Protein AF-A0A2G6MRI2-F1 (afdb_monomer)

Sequence (97 aa):
MSIQLLALIAFIPIALALVLMAGLRWPSTRAMPLAWLVCALAAVTAWKLPVTYVLALSLQGIIVAIGVLIIVFGAILILYTLQQSGGMETIQYGMQN

Solvent-accessible surface area (backbone atoms only — not comparable to full-atom values): 5369 Å² total; per-residue (Å²): 133,58,72,68,58,55,51,53,60,68,41,46,32,56,53,49,34,46,45,36,40,73,68,67,61,43,57,63,88,58,33,51,59,51,23,48,51,51,41,55,51,44,40,41,69,77,67,60,48,57,67,69,54,57,52,50,52,51,54,50,49,51,56,51,48,50,54,52,48,52,52,51,52,52,52,50,53,52,50,53,51,29,60,75,68,47,49,51,58,54,54,53,56,67,71,75,113

Organism: NCBI:txid2293

Foldseek 3Di:
DDPVVVVVLVCVLVVQLCCVCVVVVHDCVPSVVVSLVSVLVSCCPVVVDDNVVSVVVVVVVVVVVVVVVVVVVVVVVVVVVCVVVVVVVVVVVVVVD

Secondary structure (DSSP, 8-state):
--HHHHHHHHHHHHHHHHIIIIIS---HHHHHHHHHHHHHHHHHHTS---HHHHHHHHHHHHHHHHHHHHHHHHHHHHHHHHHHTTHHHHHHHHT--

Structure (mmCIF, N/CA/C/O backbone):
data_AF-A0A2G6MRI2-F1
#
_entry.id   AF-A0A2G6MRI2-F1
#
loop_
_atom_site.group_PDB
_atom_site.id
_atom_site.type_symbol
_atom_site.label_atom_id
_atom_site.label_alt_id
_atom_site.label_comp_id
_atom_site.label_asym_id
_atom_site.label_entity_id
_atom_site.label_seq_id
_atom_site.pdbx_PDB_ins_code
_atom_site.Cartn_x
_atom_site.Cartn_y
_atom_site.Cartn_z
_atom_site.occupancy
_atom_site.B_iso_or_equiv
_atom_site.auth_seq_id
_atom_site.auth_comp_id
_atom_site.auth_asym_id
_atom_site.auth_atom_id
_atom_site.pdbx_PDB_model_num
ATOM 1 N N . MET A 1 1 ? 9.934 6.557 -27.200 1.00 62.06 1 MET A N 1
ATOM 2 C CA . MET A 1 1 ? 8.537 6.110 -27.007 1.00 62.06 1 MET A CA 1
ATOM 3 C C . MET A 1 1 ? 7.652 7.345 -27.006 1.00 62.06 1 MET A C 1
ATOM 5 O O . MET A 1 1 ? 8.065 8.336 -26.413 1.00 62.06 1 MET A O 1
ATOM 9 N N . SER A 1 2 ? 6.501 7.331 -27.683 1.00 85.31 2 SER A N 1
ATOM 10 C CA . SER A 1 2 ? 5.565 8.462 -27.613 1.00 85.31 2 SER A CA 1
ATOM 11 C C . SER A 1 2 ? 4.953 8.558 -26.211 1.00 85.31 2 SER A C 1
ATOM 13 O O . SER A 1 2 ? 4.777 7.544 -25.533 1.00 85.31 2 SER A O 1
ATOM 15 N N . ILE A 1 3 ? 4.621 9.776 -25.770 1.00 85.69 3 ILE A N 1
ATOM 16 C CA . ILE A 1 3 ? 4.039 10.025 -24.438 1.00 85.69 3 ILE A CA 1
ATOM 17 C C . ILE A 1 3 ? 2.746 9.212 -24.229 1.00 85.69 3 ILE A C 1
ATOM 19 O O . ILE A 1 3 ? 2.487 8.702 -23.144 1.00 85.69 3 ILE A O 1
ATOM 23 N N . GLN A 1 4 ? 1.978 9.031 -25.309 1.00 89.25 4 GLN A N 1
ATOM 24 C CA . GLN A 1 4 ? 0.722 8.281 -25.340 1.00 89.25 4 GLN A CA 1
ATOM 25 C C . GLN A 1 4 ? 0.947 6.802 -25.012 1.00 89.25 4 GLN A C 1
ATOM 27 O O . GLN A 1 4 ? 0.185 6.206 -24.256 1.00 89.25 4 GLN A O 1
ATOM 32 N N . LEU A 1 5 ? 2.022 6.214 -25.545 1.00 85.75 5 LEU A N 1
ATOM 33 C CA . LEU A 1 5 ? 2.353 4.817 -25.300 1.00 85.75 5 LEU A CA 1
ATOM 34 C C . LEU A 1 5 ? 2.823 4.599 -23.855 1.00 85.75 5 LEU A C 1
ATOM 36 O O . LEU A 1 5 ? 2.424 3.621 -23.231 1.00 85.75 5 LEU A O 1
ATOM 40 N N . LEU A 1 6 ? 3.600 5.530 -23.288 1.00 86.19 6 LEU A N 1
ATOM 41 C CA . LEU A 1 6 ? 3.975 5.483 -21.866 1.00 86.19 6 LEU A CA 1
ATOM 42 C C . LEU A 1 6 ? 2.754 5.582 -20.949 1.00 86.19 6 LEU A C 1
ATOM 44 O O . LEU A 1 6 ? 2.676 4.854 -19.961 1.00 86.19 6 LEU A O 1
ATOM 48 N N . ALA A 1 7 ? 1.801 6.455 -21.284 1.00 87.19 7 ALA A N 1
ATOM 49 C CA . ALA A 1 7 ? 0.569 6.613 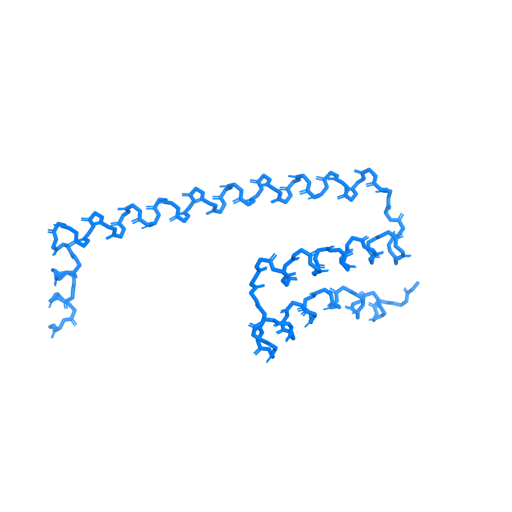-20.519 1.00 87.19 7 ALA A CA 1
ATOM 50 C C . ALA A 1 7 ? -0.265 5.323 -20.516 1.00 87.19 7 ALA A C 1
ATOM 52 O O . ALA A 1 7 ? -0.738 4.900 -19.462 1.00 87.19 7 ALA A O 1
ATOM 53 N N . LEU A 1 8 ? -0.384 4.654 -21.669 1.00 88.81 8 LEU A N 1
ATOM 54 C CA . LEU A 1 8 ? -1.067 3.362 -21.759 1.00 88.81 8 LEU A CA 1
ATOM 55 C C . LEU A 1 8 ? -0.376 2.295 -20.908 1.00 88.81 8 LEU A C 1
ATOM 57 O O . LEU A 1 8 ? -1.052 1.583 -20.173 1.00 88.81 8 LEU A O 1
ATOM 61 N N . ILE A 1 9 ? 0.955 2.211 -20.952 1.00 89.19 9 ILE A N 1
ATOM 62 C CA . ILE A 1 9 ? 1.705 1.230 -20.154 1.00 89.19 9 ILE A CA 1
ATOM 63 C C . ILE A 1 9 ? 1.534 1.500 -18.650 1.00 89.19 9 ILE A C 1
ATOM 65 O O . ILE A 1 9 ? 1.319 0.561 -17.885 1.00 89.19 9 ILE A O 1
ATOM 69 N N . ALA A 1 10 ? 1.570 2.765 -18.221 1.00 89.25 10 ALA A N 1
ATOM 70 C CA . ALA A 1 10 ? 1.370 3.143 -16.820 1.00 89.25 10 ALA A CA 1
ATOM 71 C C . ALA A 1 10 ? -0.051 2.829 -16.317 1.00 89.25 10 ALA A C 1
ATOM 73 O O . ALA A 1 10 ? -0.252 2.595 -15.127 1.00 89.25 10 ALA A O 1
ATOM 74 N N . PHE A 1 11 ? -1.033 2.790 -17.219 1.00 92.94 11 PHE A N 1
ATOM 75 C CA . PHE A 1 11 ? -2.415 2.457 -16.892 1.00 92.94 11 PHE A CA 1
ATOM 76 C C . PHE A 1 11 ? -2.647 0.951 -16.679 1.00 92.94 11 PHE A C 1
ATOM 78 O O . PHE A 1 11 ? -3.550 0.579 -15.929 1.00 92.94 11 PHE A O 1
ATOM 85 N N . ILE A 1 12 ? -1.830 0.072 -17.274 1.00 92.81 12 ILE A N 1
ATOM 86 C CA . ILE A 1 12 ? -2.029 -1.391 -17.231 1.00 92.81 12 ILE A CA 1
ATOM 87 C C . ILE A 1 12 ? -2.146 -1.946 -15.798 1.00 92.81 12 ILE A C 1
ATOM 89 O O . ILE A 1 12 ? -3.117 -2.660 -15.539 1.00 92.81 12 ILE A O 1
ATOM 93 N N . PRO A 1 13 ? -1.236 -1.648 -14.846 1.00 90.88 13 PRO A N 1
ATOM 94 C CA . PRO A 1 13 ? -1.322 -2.211 -13.496 1.00 90.88 13 PRO A CA 1
ATOM 95 C C . PRO A 1 13 ? -2.597 -1.779 -12.763 1.00 90.88 13 PRO A C 1
ATOM 97 O O . PRO A 1 13 ? -3.195 -2.566 -12.031 1.00 90.88 13 PRO A O 1
ATOM 100 N N . ILE A 1 14 ? -3.037 -0.539 -12.999 1.00 92.44 14 ILE A N 1
ATOM 101 C CA . ILE A 1 14 ? -4.245 0.038 -12.398 1.00 92.44 14 ILE A CA 1
ATOM 102 C C . ILE A 1 14 ? -5.487 -0.640 -12.979 1.00 92.44 14 ILE A C 1
ATOM 104 O O . ILE A 1 14 ? -6.346 -1.108 -12.232 1.00 92.44 14 ILE A O 1
ATOM 108 N N . ALA A 1 15 ? -5.561 -0.743 -14.307 1.00 93.25 15 ALA A N 1
ATOM 109 C CA . ALA A 1 15 ? -6.651 -1.421 -14.998 1.00 93.25 15 ALA A CA 1
ATOM 110 C C . ALA A 1 15 ? -6.762 -2.886 -14.563 1.00 93.25 15 ALA A C 1
ATOM 112 O O . ALA A 1 15 ? -7.857 -3.372 -14.289 1.00 93.25 15 ALA A O 1
ATOM 113 N N . LEU A 1 16 ? -5.630 -3.577 -14.431 1.00 92.38 16 LEU A N 1
ATOM 114 C CA . LEU A 1 16 ? -5.584 -4.964 -13.990 1.00 92.38 16 LEU A CA 1
ATOM 115 C C . LEU A 1 16 ? -6.086 -5.122 -12.547 1.00 92.38 16 LEU A C 1
ATOM 117 O O . LEU A 1 16 ? -6.898 -6.009 -12.284 1.00 92.38 16 LEU A O 1
ATOM 121 N N . ALA A 1 17 ? -5.680 -4.240 -11.630 1.00 90.69 17 ALA A N 1
ATOM 122 C CA . ALA A 1 17 ? -6.192 -4.240 -10.260 1.00 90.69 17 ALA A CA 1
ATOM 123 C C . ALA A 1 17 ? -7.717 -4.013 -10.221 1.00 90.69 17 ALA A C 1
ATOM 125 O O . ALA A 1 17 ? -8.432 -4.739 -9.525 1.00 90.69 17 ALA A O 1
ATOM 126 N N . LEU A 1 18 ? -8.224 -3.057 -11.009 1.00 91.12 18 LEU A N 1
ATOM 127 C CA . LEU A 1 18 ? -9.657 -2.769 -11.119 1.00 91.12 18 LEU A CA 1
ATOM 128 C C . LEU A 1 18 ? -10.440 -3.955 -11.688 1.00 91.12 18 LEU A C 1
ATOM 130 O O . LEU A 1 18 ? -11.450 -4.351 -11.113 1.00 91.12 18 LEU A O 1
ATOM 134 N N . VAL A 1 19 ? -9.975 -4.562 -12.779 1.00 92.44 19 VAL A N 1
ATOM 135 C CA . VAL A 1 19 ? -10.662 -5.700 -13.406 1.00 92.44 19 VAL A CA 1
ATOM 136 C C . VAL A 1 19 ? -10.676 -6.915 -12.476 1.00 92.44 19 VAL A C 1
ATOM 138 O O . VAL A 1 19 ? -11.717 -7.557 -12.328 1.00 92.44 19 VAL A O 1
ATOM 141 N N . LEU A 1 20 ? -9.564 -7.212 -11.799 1.00 90.12 20 LEU A N 1
ATOM 142 C CA . LEU A 1 20 ? -9.481 -8.353 -10.884 1.00 90.12 20 LEU A CA 1
ATOM 143 C C . LEU A 1 20 ? -10.363 -8.170 -9.644 1.00 90.12 20 LEU A C 1
ATOM 145 O O . LEU A 1 20 ? -11.069 -9.102 -9.259 1.00 90.12 20 LEU A O 1
ATOM 149 N N . MET A 1 21 ? -10.346 -6.987 -9.024 1.00 89.62 21 MET A N 1
ATOM 150 C CA . MET A 1 21 ? -11.092 -6.746 -7.784 1.00 89.62 21 MET A CA 1
ATOM 151 C C . MET A 1 21 ? -12.558 -6.382 -8.031 1.00 89.62 21 MET A C 1
ATOM 153 O O . MET A 1 21 ? -13.436 -6.949 -7.387 1.00 89.62 21 MET A O 1
ATOM 157 N N . ALA A 1 22 ? -12.847 -5.457 -8.948 1.00 89.00 22 ALA A N 1
ATOM 158 C CA . ALA A 1 22 ? -14.213 -4.990 -9.194 1.00 89.00 22 ALA A CA 1
ATOM 159 C C . ALA A 1 22 ? -14.978 -5.914 -10.152 1.00 89.00 22 ALA A C 1
ATOM 161 O O . ALA A 1 22 ? -16.156 -6.186 -9.929 1.00 89.00 22 ALA A O 1
ATOM 162 N N . GLY A 1 23 ? -14.312 -6.420 -11.195 1.00 89.06 23 GLY A N 1
ATOM 163 C CA . GLY A 1 23 ? -14.929 -7.314 -12.177 1.00 89.06 23 GLY A CA 1
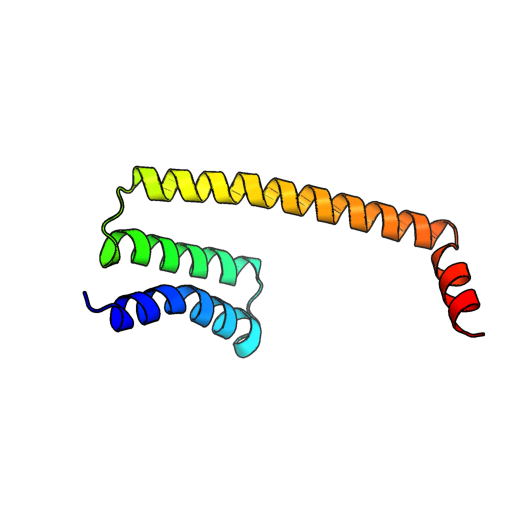ATOM 164 C C . GLY A 1 23 ? -15.011 -8.755 -11.678 1.00 89.06 23 GLY A C 1
ATOM 165 O O . GLY A 1 23 ? -16.096 -9.316 -11.542 1.00 89.06 23 GLY A O 1
ATOM 166 N N . LEU A 1 24 ? -13.857 -9.350 -11.375 1.00 86.31 24 LEU A N 1
ATOM 167 C CA . LEU A 1 24 ? -13.741 -10.774 -11.039 1.00 86.31 24 LEU A CA 1
ATOM 168 C C . LEU A 1 24 ? -13.913 -11.084 -9.540 1.00 86.31 24 LEU A C 1
ATOM 170 O O . LEU A 1 24 ? -13.904 -12.254 -9.158 1.00 86.31 24 LEU A O 1
ATOM 174 N N . ARG A 1 25 ? -14.071 -10.051 -8.696 1.00 86.56 25 ARG A N 1
ATOM 175 C CA . ARG A 1 25 ? -14.210 -10.147 -7.228 1.00 86.56 25 ARG A CA 1
ATOM 176 C C . ARG A 1 25 ? -13.107 -10.970 -6.560 1.00 86.56 25 ARG A C 1
ATOM 178 O O . ARG A 1 25 ? -13.340 -11.654 -5.563 1.00 86.56 25 ARG A O 1
ATOM 185 N N . TRP A 1 26 ? -11.893 -10.924 -7.106 1.00 89.56 26 TRP A N 1
ATOM 186 C CA . TRP A 1 26 ? -10.754 -11.597 -6.494 1.00 89.56 26 TRP A CA 1
ATOM 187 C C . TRP A 1 26 ? -10.362 -10.924 -5.179 1.00 89.56 26 TRP A C 1
ATOM 189 O O . TRP A 1 26 ? -10.432 -9.697 -5.064 1.00 89.56 26 TRP A O 1
ATOM 199 N N . PRO A 1 27 ? -9.900 -11.705 -4.187 1.00 89.00 27 PRO A N 1
ATOM 200 C CA . PRO A 1 27 ? -9.438 -11.140 -2.932 1.00 89.00 27 PRO A CA 1
ATOM 201 C C . PRO A 1 27 ? -8.246 -10.210 -3.183 1.00 89.00 27 PRO A C 1
ATOM 203 O O . PRO A 1 27 ? -7.322 -10.553 -3.930 1.00 89.00 27 PRO A O 1
ATOM 206 N N . SER A 1 28 ? -8.241 -9.059 -2.503 1.00 86.81 28 SER A N 1
ATOM 207 C CA . SER A 1 28 ? -7.157 -8.062 -2.564 1.00 86.81 28 SER A CA 1
ATOM 208 C C . SER A 1 28 ? -5.777 -8.690 -2.318 1.00 86.81 28 SER A C 1
ATOM 210 O O . SER A 1 28 ? -4.808 -8.361 -3.000 1.00 86.81 28 SER A O 1
ATOM 212 N N . THR A 1 29 ? -5.714 -9.709 -1.452 1.00 87.94 29 THR A N 1
ATOM 213 C CA . THR A 1 29 ? -4.511 -10.500 -1.150 1.00 87.94 29 THR A CA 1
ATOM 214 C C . THR A 1 29 ? -3.860 -11.140 -2.380 1.00 87.94 29 THR A C 1
ATOM 216 O O . THR A 1 29 ? -2.659 -11.374 -2.366 1.00 87.94 29 THR A O 1
ATOM 219 N N . ARG A 1 30 ? -4.621 -11.439 -3.443 1.00 87.62 30 ARG A N 1
ATOM 220 C CA . ARG A 1 30 ? -4.091 -12.002 -4.700 1.00 87.62 30 ARG A CA 1
ATOM 221 C C . ARG A 1 30 ? -3.989 -10.962 -5.809 1.00 87.62 30 ARG A C 1
ATOM 223 O O . ARG A 1 30 ? -3.033 -10.988 -6.578 1.00 87.62 30 ARG A O 1
ATOM 230 N N . ALA A 1 31 ? -4.958 -10.052 -5.892 1.00 89.75 31 ALA A N 1
ATOM 231 C CA . ALA A 1 31 ? -5.006 -9.050 -6.953 1.00 89.75 31 ALA A CA 1
ATOM 232 C C . ALA A 1 31 ? -3.868 -8.021 -6.839 1.00 89.75 31 ALA A C 1
ATOM 234 O O . ALA A 1 31 ? -3.226 -7.705 -7.840 1.00 89.75 31 ALA A O 1
ATOM 235 N N . MET A 1 32 ? -3.574 -7.539 -5.626 1.00 90.38 32 MET A N 1
ATOM 236 C CA . MET A 1 32 ? -2.561 -6.500 -5.415 1.00 90.38 32 MET A CA 1
ATOM 237 C C . MET A 1 32 ? -1.126 -6.975 -5.702 1.00 90.38 32 MET A C 1
ATOM 239 O O . MET A 1 32 ? -0.420 -6.267 -6.423 1.00 90.38 32 MET A O 1
ATOM 243 N N . PRO A 1 33 ? -0.674 -8.165 -5.248 1.00 90.06 33 PRO A N 1
ATOM 244 C CA . PRO A 1 33 ? 0.650 -8.668 -5.622 1.00 90.06 33 PRO A CA 1
ATOM 245 C C . PRO A 1 33 ? 0.811 -8.868 -7.131 1.00 90.06 33 PRO A C 1
ATOM 247 O O . PRO A 1 33 ? 1.880 -8.609 -7.678 1.00 90.06 33 PRO A O 1
ATOM 250 N N . LEU A 1 34 ? -0.256 -9.287 -7.820 1.00 91.94 34 LEU A N 1
ATOM 251 C CA . LEU A 1 34 ? -0.233 -9.478 -9.269 1.00 91.94 34 LEU A CA 1
ATOM 252 C C . LEU A 1 34 ? -0.128 -8.135 -10.005 1.00 91.94 34 LEU A C 1
ATOM 254 O O . LEU A 1 34 ? 0.684 -7.999 -10.918 1.00 91.94 34 LEU A O 1
ATOM 258 N N . ALA A 1 35 ? -0.868 -7.116 -9.560 1.00 92.19 35 ALA A N 1
ATOM 259 C CA . ALA A 1 35 ? -0.736 -5.753 -10.074 1.00 92.19 35 ALA A CA 1
ATOM 260 C C . ALA A 1 35 ? 0.673 -5.178 -9.843 1.00 92.19 35 ALA A C 1
ATOM 262 O O . ALA A 1 35 ? 1.244 -4.565 -10.747 1.00 92.19 35 ALA A O 1
ATOM 263 N N . TRP A 1 36 ? 1.270 -5.427 -8.673 1.00 93.38 36 TRP A N 1
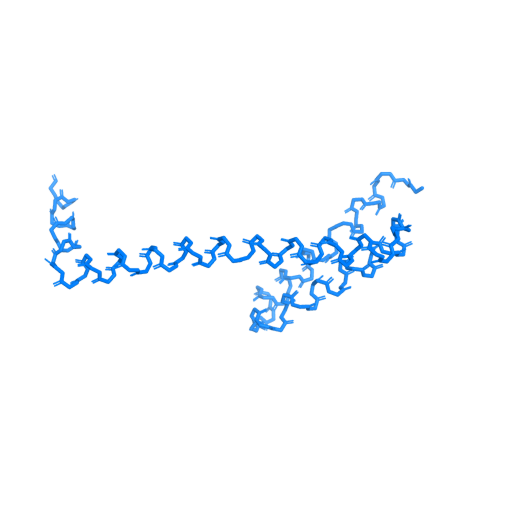ATOM 264 C CA . TRP A 1 36 ? 2.653 -5.037 -8.387 1.00 93.38 36 TRP A CA 1
ATOM 265 C C . TRP A 1 36 ? 3.657 -5.741 -9.312 1.00 93.38 36 TRP A C 1
ATOM 267 O O . TRP A 1 36 ? 4.529 -5.072 -9.862 1.00 93.38 36 TRP A O 1
ATOM 277 N N . LEU A 1 37 ? 3.509 -7.049 -9.562 1.00 93.12 37 LEU A N 1
ATOM 278 C CA . LEU A 1 37 ? 4.375 -7.788 -10.494 1.00 93.12 37 LEU A CA 1
ATOM 279 C C . LEU A 1 37 ? 4.327 -7.201 -11.907 1.00 93.12 37 LEU A C 1
ATOM 281 O O . LEU A 1 37 ? 5.366 -6.998 -12.536 1.00 93.12 37 LEU A O 1
ATOM 285 N N . VAL A 1 38 ? 3.126 -6.887 -12.395 1.00 92.94 38 VAL A N 1
ATOM 286 C CA . VAL A 1 38 ? 2.940 -6.263 -13.712 1.00 92.94 38 VAL A CA 1
ATOM 287 C C . VAL A 1 38 ? 3.571 -4.868 -13.749 1.00 92.94 38 VAL A C 1
ATOM 289 O O . VAL A 1 38 ? 4.234 -4.526 -14.727 1.00 92.94 38 VAL A O 1
ATOM 292 N N . CYS A 1 39 ? 3.443 -4.089 -12.672 1.00 93.19 39 CYS A N 1
ATOM 293 C CA . CYS A 1 39 ? 4.102 -2.790 -12.534 1.00 93.19 39 CYS A CA 1
ATOM 294 C C . CYS A 1 39 ? 5.636 -2.913 -12.552 1.00 93.19 39 CYS A C 1
ATOM 296 O O . CYS A 1 39 ? 6.303 -2.191 -13.292 1.00 93.19 39 CYS A O 1
ATOM 298 N N . ALA A 1 40 ? 6.202 -3.862 -11.803 1.00 91.81 40 ALA A N 1
ATOM 299 C CA . ALA A 1 40 ? 7.642 -4.104 -11.758 1.00 91.81 40 ALA A CA 1
ATOM 300 C C . ALA A 1 40 ? 8.193 -4.536 -13.128 1.00 91.81 40 ALA A C 1
ATOM 302 O O . ALA A 1 40 ? 9.217 -4.020 -13.580 1.00 91.81 40 ALA A O 1
ATOM 303 N N . LEU A 1 41 ? 7.485 -5.425 -13.833 1.00 91.69 41 LEU A N 1
ATOM 304 C CA . LEU A 1 41 ? 7.841 -5.830 -15.196 1.00 91.69 41 LEU A CA 1
ATOM 305 C C . LEU A 1 41 ? 7.781 -4.650 -16.170 1.00 91.69 41 LEU A C 1
ATOM 307 O O . LEU A 1 41 ? 8.704 -4.467 -16.968 1.00 91.69 41 LEU A O 1
ATOM 311 N N . ALA A 1 42 ? 6.740 -3.820 -16.092 1.00 90.88 42 ALA A N 1
ATOM 312 C CA . ALA A 1 42 ? 6.615 -2.623 -16.918 1.00 90.88 42 ALA A CA 1
ATOM 313 C C . ALA A 1 42 ? 7.743 -1.614 -16.632 1.00 90.88 42 ALA A C 1
ATOM 315 O O . ALA A 1 42 ? 8.342 -1.080 -17.565 1.00 90.88 42 ALA A O 1
ATOM 316 N N . ALA A 1 43 ? 8.100 -1.406 -15.364 1.00 89.44 43 ALA A N 1
ATOM 317 C CA . ALA A 1 43 ? 9.185 -0.518 -14.943 1.00 89.44 43 ALA A CA 1
ATOM 318 C C . ALA A 1 43 ? 10.551 -0.928 -15.532 1.00 89.44 43 ALA A C 1
ATOM 320 O O . ALA A 1 43 ? 11.311 -0.076 -16.002 1.00 89.44 43 ALA A O 1
ATOM 321 N N . VAL A 1 44 ? 10.851 -2.229 -15.562 1.00 89.56 44 VAL A N 1
ATOM 322 C CA . VAL A 1 44 ? 12.116 -2.748 -16.112 1.00 89.56 44 VAL A CA 1
ATOM 323 C C . VAL A 1 44 ? 12.102 -2.784 -17.643 1.00 89.56 44 VAL A C 1
ATOM 325 O O . VAL A 1 44 ? 13.106 -2.465 -18.272 1.00 89.56 44 VAL A O 1
ATOM 328 N N . THR A 1 45 ? 10.983 -3.143 -18.272 1.00 87.12 45 THR A N 1
ATOM 329 C CA . THR A 1 45 ? 10.927 -3.319 -19.736 1.00 87.12 45 THR A CA 1
ATOM 330 C C . THR A 1 45 ? 10.686 -2.012 -20.493 1.00 87.12 45 THR A C 1
ATOM 332 O O . THR A 1 45 ? 11.397 -1.726 -21.457 1.00 87.12 45 THR A O 1
ATOM 335 N N . ALA A 1 46 ? 9.723 -1.195 -20.055 1.00 88.06 46 ALA A N 1
ATOM 336 C CA . ALA A 1 46 ? 9.333 0.033 -20.746 1.00 88.06 46 ALA A CA 1
ATOM 337 C C . ALA A 1 46 ? 10.189 1.240 -20.336 1.00 88.06 46 ALA A C 1
ATOM 339 O O . ALA A 1 46 ? 10.600 2.016 -21.200 1.00 88.06 46 ALA A O 1
ATOM 340 N N . TRP A 1 47 ? 10.499 1.374 -19.040 1.00 87.62 47 TRP A N 1
ATOM 341 C CA . TRP A 1 47 ? 11.319 2.476 -18.514 1.00 87.62 47 TRP A CA 1
ATOM 342 C C . TRP A 1 47 ? 12.793 2.120 -18.310 1.00 87.62 47 TRP A C 1
ATOM 344 O O . TRP A 1 47 ? 13.585 3.018 -18.032 1.00 87.62 47 TRP A O 1
ATOM 354 N N . LYS A 1 48 ? 13.187 0.848 -18.492 1.00 86.38 48 LYS A N 1
ATOM 355 C CA . LYS A 1 48 ? 14.582 0.382 -18.359 1.00 86.38 48 LYS A CA 1
ATOM 356 C C . LYS A 1 48 ? 15.237 0.815 -17.047 1.00 86.38 48 LYS A C 1
ATOM 358 O O . LYS A 1 48 ? 16.428 1.120 -17.005 1.00 86.38 48 LYS A O 1
ATOM 363 N N . LEU A 1 49 ? 14.449 0.853 -15.975 1.00 89.38 49 LEU A N 1
ATOM 364 C CA . LEU A 1 49 ? 14.950 1.199 -14.653 1.00 89.38 49 LEU A CA 1
ATOM 365 C C . LEU A 1 49 ? 15.887 0.093 -14.146 1.00 89.38 49 LEU A C 1
ATOM 367 O O . LEU A 1 49 ? 15.618 -1.091 -14.377 1.00 89.38 49 LEU A O 1
ATOM 371 N N . PRO A 1 50 ? 16.976 0.445 -13.438 1.00 91.56 50 PRO A N 1
ATOM 372 C CA . PRO A 1 50 ? 17.848 -0.557 -12.850 1.00 91.56 50 PRO A CA 1
ATOM 373 C C . PRO A 1 50 ? 17.070 -1.373 -11.812 1.00 91.56 50 PRO A C 1
ATOM 375 O O . PRO A 1 50 ? 16.301 -0.829 -11.019 1.00 91.56 50 PRO A O 1
ATOM 378 N N . VAL A 1 51 ? 17.283 -2.691 -11.801 1.00 90.19 51 VAL A N 1
ATOM 379 C CA . VAL A 1 51 ? 16.541 -3.624 -10.929 1.00 90.19 51 VAL A CA 1
ATOM 380 C C . VAL A 1 51 ? 16.694 -3.252 -9.450 1.00 90.19 51 VAL A C 1
ATOM 382 O O . VAL A 1 51 ? 15.736 -3.329 -8.686 1.00 90.19 51 VAL A O 1
ATOM 385 N N . THR A 1 52 ? 17.870 -2.757 -9.057 1.00 92.44 52 THR A N 1
ATOM 386 C CA . THR A 1 52 ? 18.139 -2.250 -7.703 1.00 92.44 52 THR A CA 1
ATOM 387 C C . THR A 1 52 ? 17.217 -1.096 -7.309 1.00 92.44 52 THR A C 1
ATOM 389 O O . THR A 1 52 ? 16.787 -1.025 -6.161 1.00 92.44 52 THR A O 1
ATOM 392 N N . TYR A 1 53 ? 16.852 -0.229 -8.254 1.00 92.50 53 TYR A N 1
ATOM 393 C CA . TYR A 1 53 ? 15.936 0.883 -8.012 1.00 92.50 53 TYR A CA 1
ATOM 394 C C . TYR A 1 53 ? 14.489 0.409 -7.854 1.00 92.50 53 TYR A C 1
ATOM 396 O O . TYR A 1 53 ? 13.785 0.871 -6.961 1.00 92.50 53 TYR A O 1
ATOM 404 N N . VAL A 1 54 ? 14.055 -0.578 -8.643 1.00 92.50 54 VAL A N 1
ATOM 405 C CA . VAL A 1 54 ? 12.720 -1.189 -8.493 1.00 92.50 54 VAL A CA 1
ATOM 406 C C . VAL A 1 54 ? 12.582 -1.893 -7.136 1.00 92.50 54 VAL A C 1
ATOM 408 O O . VAL A 1 54 ? 11.547 -1.778 -6.475 1.00 92.50 54 VAL A O 1
ATOM 411 N N . LEU A 1 55 ? 13.637 -2.571 -6.677 1.00 92.38 55 LEU A N 1
ATOM 412 C CA . LEU A 1 55 ? 13.678 -3.171 -5.341 1.00 92.38 55 LEU A CA 1
ATOM 413 C C . LEU A 1 55 ? 13.632 -2.109 -4.234 1.00 92.38 55 LEU A C 1
ATOM 415 O O . LEU A 1 55 ? 12.875 -2.268 -3.276 1.00 92.38 55 LEU A O 1
ATOM 419 N N . ALA A 1 56 ? 14.375 -1.009 -4.385 1.00 94.50 56 ALA A N 1
ATOM 420 C CA . ALA A 1 56 ? 14.339 0.108 -3.441 1.00 94.50 56 ALA A CA 1
ATOM 421 C C . ALA A 1 56 ? 12.935 0.731 -3.338 1.00 94.50 56 ALA A C 1
ATOM 423 O O . ALA A 1 56 ? 12.434 0.929 -2.232 1.00 94.50 56 ALA A O 1
ATOM 424 N N . LEU A 1 57 ? 12.260 0.957 -4.472 1.00 94.00 57 LEU A N 1
ATOM 425 C CA . LEU A 1 57 ? 10.876 1.446 -4.504 1.00 94.00 57 LEU A CA 1
ATOM 426 C C . LEU A 1 57 ? 9.896 0.467 -3.848 1.00 94.00 57 LEU A C 1
ATOM 428 O O . LEU A 1 57 ? 8.946 0.880 -3.187 1.00 94.00 57 LEU A O 1
ATOM 432 N N . SER A 1 58 ? 10.130 -0.834 -3.999 1.00 92.94 58 SER A N 1
ATOM 433 C CA . SER A 1 58 ? 9.284 -1.861 -3.386 1.00 92.94 58 SER A CA 1
ATOM 434 C C . SER A 1 58 ? 9.437 -1.880 -1.863 1.00 92.94 58 SER A C 1
ATOM 436 O O . SER A 1 58 ? 8.439 -1.926 -1.147 1.00 92.94 58 SER A O 1
ATOM 438 N N . LEU A 1 59 ? 10.669 -1.748 -1.360 1.00 95.50 59 LEU A N 1
ATOM 439 C CA . LEU A 1 59 ? 10.950 -1.561 0.069 1.00 95.50 59 LEU A CA 1
ATOM 440 C C . LEU A 1 59 ? 10.329 -0.270 0.610 1.00 95.50 59 LEU A C 1
ATOM 442 O O . LEU A 1 59 ? 9.702 -0.285 1.668 1.00 95.50 59 LEU A O 1
ATOM 446 N N . GLN A 1 60 ? 10.443 0.833 -0.132 1.00 95.56 60 GLN A N 1
ATOM 447 C CA . GLN A 1 60 ? 9.782 2.088 0.220 1.00 95.56 60 GLN A CA 1
ATOM 448 C C . GLN A 1 60 ? 8.262 1.906 0.315 1.00 95.56 60 GLN A C 1
ATOM 450 O O . GLN A 1 60 ? 7.650 2.388 1.266 1.00 95.56 60 GLN A O 1
ATOM 455 N N . GLY A 1 61 ? 7.658 1.166 -0.616 1.00 93.31 61 GLY A N 1
ATOM 456 C CA . GLY A 1 61 ? 6.237 0.822 -0.574 1.00 93.31 61 GLY A CA 1
ATOM 457 C C . GLY A 1 61 ? 5.836 0.085 0.707 1.00 93.31 61 GLY A C 1
ATOM 458 O O . GLY A 1 61 ? 4.800 0.4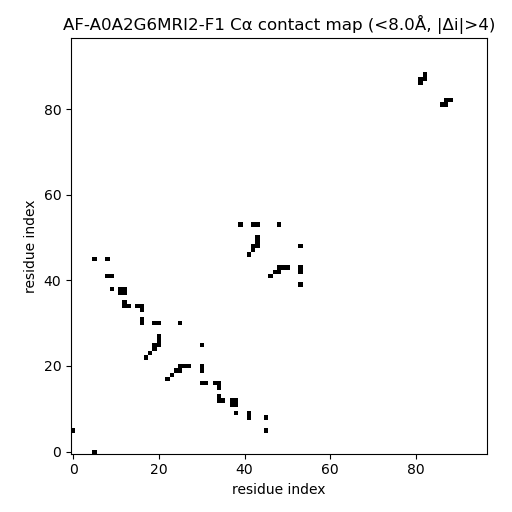02 1.288 1.00 93.31 61 GLY A O 1
ATOM 459 N N . ILE A 1 62 ? 6.673 -0.833 1.203 1.00 94.62 62 ILE A N 1
ATOM 460 C CA . ILE A 1 62 ? 6.442 -1.524 2.484 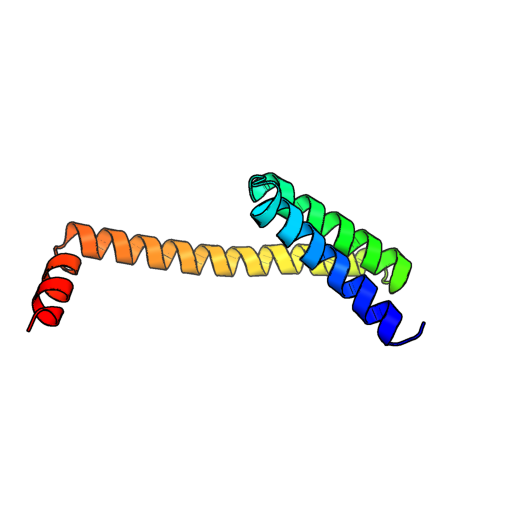1.00 94.62 62 ILE A CA 1
ATOM 461 C C . ILE A 1 62 ? 6.470 -0.530 3.652 1.00 94.62 62 ILE A C 1
ATOM 463 O O . ILE A 1 62 ? 5.585 -0.566 4.505 1.00 94.62 62 ILE A O 1
ATOM 467 N N . ILE A 1 63 ? 7.438 0.389 3.680 1.00 96.25 63 ILE A N 1
ATOM 468 C CA . ILE A 1 63 ? 7.527 1.424 4.725 1.00 96.25 63 ILE A CA 1
ATOM 469 C C . ILE A 1 63 ? 6.275 2.313 4.713 1.00 96.25 63 ILE A C 1
ATOM 471 O O . ILE A 1 63 ? 5.694 2.588 5.763 1.00 96.25 63 ILE A O 1
ATOM 475 N N . VAL A 1 64 ? 5.814 2.716 3.527 1.00 96.06 64 VAL A N 1
ATOM 476 C CA . VAL A 1 64 ? 4.568 3.482 3.371 1.00 96.06 64 VAL A CA 1
ATOM 477 C C . VAL A 1 64 ? 3.365 2.676 3.870 1.00 96.06 64 VAL A C 1
ATOM 479 O O . VAL A 1 64 ? 2.519 3.217 4.582 1.00 96.06 64 VAL A O 1
ATOM 482 N N . ALA A 1 65 ? 3.303 1.378 3.562 1.00 94.62 65 ALA A N 1
ATOM 483 C CA . ALA A 1 65 ? 2.226 0.504 4.018 1.00 94.62 65 ALA A CA 1
ATOM 484 C C . ALA A 1 65 ? 2.172 0.392 5.551 1.00 94.62 65 ALA A C 1
ATOM 486 O O . ALA A 1 65 ? 1.079 0.401 6.111 1.00 94.62 65 ALA A O 1
ATOM 487 N N . ILE A 1 66 ? 3.319 0.363 6.240 1.00 96.81 66 ILE A N 1
ATOM 488 C CA . ILE A 1 66 ? 3.370 0.413 7.713 1.00 96.81 66 ILE A CA 1
ATOM 489 C C . ILE A 1 66 ? 2.701 1.691 8.233 1.00 96.81 66 ILE A C 1
ATOM 491 O O . ILE A 1 66 ? 1.902 1.624 9.165 1.00 96.81 66 ILE A O 1
ATOM 495 N N . GLY A 1 67 ? 2.967 2.842 7.609 1.00 96.56 67 GLY A N 1
ATOM 496 C CA . GLY A 1 67 ? 2.309 4.103 7.963 1.00 96.56 67 GLY A CA 1
ATOM 497 C C . GLY A 1 67 ? 0.785 4.026 7.834 1.00 96.56 67 GLY A C 1
ATOM 498 O O . GLY A 1 67 ? 0.064 4.426 8.746 1.00 96.56 67 GLY A O 1
ATOM 499 N N . VAL A 1 68 ? 0.288 3.435 6.744 1.00 96.00 68 VAL A N 1
ATOM 500 C CA . VAL A 1 68 ? -1.154 3.205 6.553 1.00 96.00 68 VAL A CA 1
ATOM 501 C C . VAL A 1 68 ? -1.709 2.263 7.623 1.00 96.00 68 VAL A C 1
ATOM 503 O O . VAL A 1 68 ? -2.766 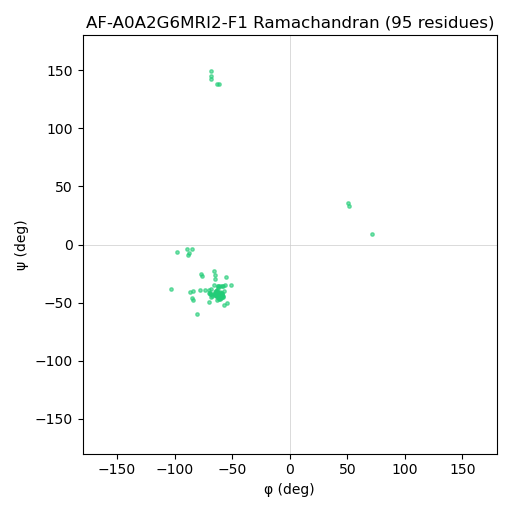2.546 8.182 1.00 96.00 68 VAL A O 1
ATOM 506 N N . LEU A 1 69 ? -1.000 1.180 7.957 1.00 96.00 69 LEU A N 1
ATOM 507 C CA . LEU A 1 69 ? -1.415 0.263 9.020 1.00 96.00 69 LEU A CA 1
ATOM 508 C C . LEU A 1 69 ? -1.547 0.989 10.360 1.00 96.00 69 LEU A C 1
ATOM 510 O O . LEU A 1 69 ? -2.564 0.817 11.021 1.00 96.00 69 LEU A O 1
ATOM 514 N N . ILE A 1 70 ? -0.583 1.834 10.736 1.00 96.81 70 ILE A N 1
ATOM 515 C CA . ILE A 1 70 ? -0.650 2.626 11.976 1.00 96.81 70 ILE A CA 1
ATOM 516 C C . ILE A 1 70 ? -1.908 3.505 11.997 1.00 96.81 70 ILE A C 1
ATOM 518 O O . ILE A 1 70 ? -2.615 3.530 13.004 1.00 96.81 70 ILE A O 1
ATOM 522 N N . I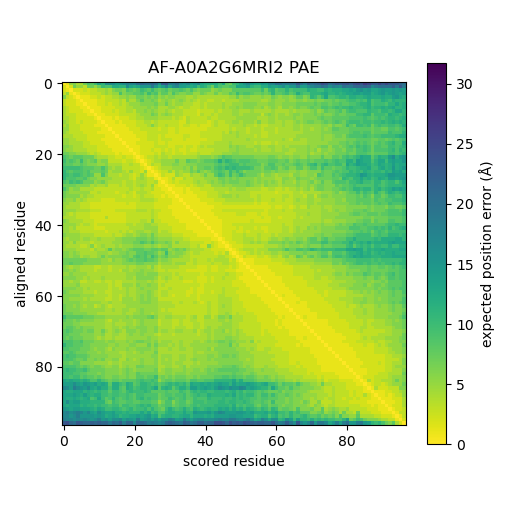LE A 1 71 ? -2.223 4.181 10.885 1.00 97.19 71 ILE A N 1
ATOM 523 C CA . ILE A 1 71 ? -3.431 5.015 10.764 1.00 97.19 71 ILE A CA 1
ATOM 524 C C . ILE A 1 71 ? -4.696 4.165 10.942 1.00 97.19 71 ILE A C 1
ATOM 526 O O . ILE A 1 71 ? -5.588 4.533 11.705 1.00 97.19 71 ILE A O 1
ATOM 530 N N . VAL A 1 72 ? -4.767 3.011 10.275 1.00 97.38 72 VAL A N 1
ATOM 531 C CA . VAL A 1 72 ? -5.918 2.101 10.354 1.00 97.38 72 VAL A CA 1
ATOM 532 C C . VAL A 1 72 ? -6.070 1.521 11.763 1.00 97.38 72 VAL A C 1
ATOM 534 O O . VAL A 1 72 ? -7.177 1.512 12.294 1.00 97.38 72 VAL A O 1
ATOM 537 N N . PHE A 1 73 ? -4.980 1.101 12.408 1.00 97.62 73 PHE A N 1
ATOM 538 C CA . PHE A 1 73 ? -5.000 0.623 13.793 1.00 97.62 73 PHE A CA 1
ATOM 539 C C . PHE A 1 73 ? -5.481 1.706 14.760 1.00 97.62 73 PHE A C 1
ATOM 541 O O . PHE A 1 73 ? -6.333 1.428 15.603 1.00 97.62 73 PHE A O 1
ATOM 548 N N . GLY A 1 74 ? -4.986 2.939 14.616 1.00 97.31 74 GLY A N 1
ATOM 549 C CA . GLY A 1 74 ? -5.443 4.075 15.416 1.00 97.31 74 GLY A CA 1
ATOM 550 C C . GLY A 1 74 ? -6.937 4.348 15.232 1.00 97.31 74 GLY A C 1
ATOM 551 O O . GLY A 1 74 ? -7.667 4.482 16.213 1.00 97.31 74 GLY A O 1
ATOM 552 N N . ALA A 1 75 ? -7.416 4.351 13.987 1.00 97.31 75 ALA A N 1
ATOM 553 C CA . ALA A 1 75 ? -8.832 4.543 13.681 1.00 97.31 75 ALA A CA 1
ATOM 554 C C . ALA A 1 75 ? -9.715 3.427 14.265 1.00 97.31 75 ALA A C 1
ATOM 556 O O . ALA A 1 75 ? -10.759 3.710 14.849 1.00 97.31 75 ALA A O 1
ATOM 557 N N . ILE A 1 76 ? -9.285 2.167 14.158 1.00 96.94 76 ILE A N 1
ATOM 558 C CA . ILE A 1 76 ? -10.002 1.015 14.719 1.00 96.94 76 ILE A CA 1
ATOM 559 C C . ILE A 1 76 ? -10.045 1.085 16.254 1.00 96.94 76 ILE A C 1
ATOM 561 O O . ILE A 1 76 ? -11.090 0.814 16.844 1.00 96.94 76 ILE A O 1
ATOM 565 N N . LEU A 1 77 ? -8.951 1.486 16.910 1.00 97.25 77 LEU A N 1
ATOM 566 C CA . LEU A 1 77 ? -8.922 1.690 18.363 1.00 97.25 77 LEU A CA 1
ATOM 567 C C . LEU A 1 77 ? -9.921 2.758 18.810 1.00 97.25 77 LEU A C 1
ATOM 569 O O . LEU A 1 77 ? -10.684 2.529 19.749 1.00 97.25 77 LEU A O 1
ATOM 573 N N . ILE A 1 78 ? -9.941 3.906 18.128 1.00 96.62 78 ILE A N 1
ATOM 574 C CA . ILE A 1 78 ? -10.897 4.983 18.411 1.00 96.62 78 ILE A CA 1
ATOM 575 C C . ILE A 1 78 ? -12.326 4.484 18.191 1.00 96.62 78 ILE A C 1
ATOM 577 O O . ILE A 1 78 ? -13.175 4.687 19.056 1.00 96.62 78 ILE A O 1
AT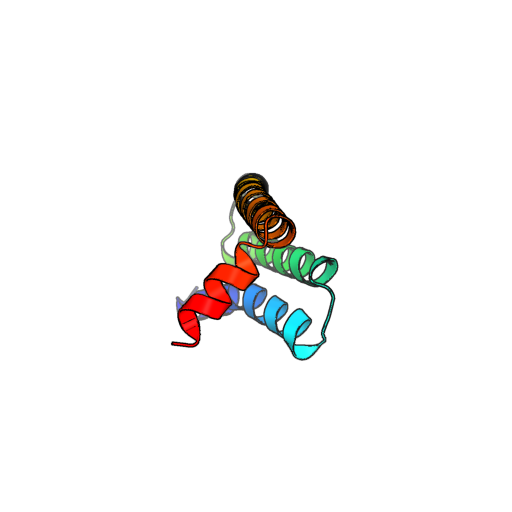OM 581 N N . LEU A 1 79 ? -12.583 3.781 17.085 1.00 95.94 79 LEU A N 1
ATOM 582 C CA . LEU A 1 79 ? -13.899 3.225 16.776 1.00 95.94 79 LEU A CA 1
ATOM 583 C C . LEU A 1 79 ? -14.395 2.302 17.894 1.00 95.94 79 LEU A C 1
ATOM 585 O O . LEU A 1 79 ? -15.493 2.508 18.406 1.00 95.94 79 LEU A O 1
ATOM 589 N N . TYR A 1 80 ? -13.588 1.325 18.314 1.00 96.19 80 TYR A N 1
ATOM 590 C CA . TYR A 1 80 ? -13.985 0.414 19.388 1.00 96.19 80 TYR A CA 1
ATOM 591 C C . TYR A 1 80 ? -14.129 1.122 20.737 1.00 96.19 80 TYR A C 1
ATOM 593 O O . TYR A 1 80 ? -15.037 0.797 21.500 1.00 96.19 80 TYR A O 1
ATOM 601 N N . THR A 1 81 ? -13.294 2.123 21.022 1.00 95.81 81 THR A N 1
ATOM 602 C CA . THR A 1 81 ? -13.408 2.932 22.247 1.00 95.81 81 THR A CA 1
ATOM 603 C C . THR A 1 81 ? -14.718 3.721 22.269 1.00 95.81 81 THR A C 1
ATOM 605 O O . THR A 1 81 ? -15.403 3.760 23.291 1.00 95.81 81 THR A O 1
ATOM 608 N N . LEU A 1 82 ? -15.112 4.313 21.140 1.00 95.56 82 LEU A N 1
ATOM 609 C CA . LEU A 1 82 ? -16.370 5.053 21.010 1.00 95.56 82 LEU A CA 1
ATOM 610 C C . LEU A 1 82 ? -17.593 4.135 21.083 1.00 95.56 82 LEU A C 1
ATOM 612 O O . LEU A 1 82 ? -18.581 4.504 21.711 1.00 95.56 82 LEU A O 1
ATOM 616 N N . GLN A 1 83 ? -17.514 2.941 20.492 1.00 93.38 83 GLN A N 1
ATOM 617 C CA . GLN A 1 83 ? -18.582 1.940 20.570 1.00 93.38 83 GLN A CA 1
ATOM 618 C C . GLN A 1 83 ? -18.774 1.412 21.997 1.00 93.38 83 GLN A C 1
ATOM 620 O O . GLN A 1 83 ? -19.902 1.274 22.449 1.00 93.38 83 GLN A O 1
ATOM 625 N N . GLN A 1 84 ? -17.692 1.139 22.736 1.00 94.50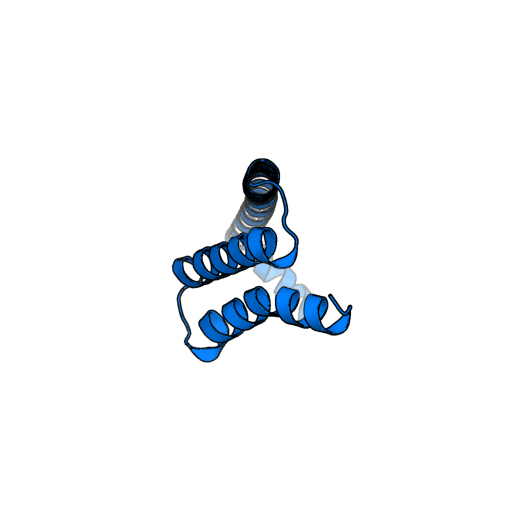 84 GLN A N 1
ATOM 626 C CA . GLN A 1 84 ? -17.796 0.638 24.115 1.00 94.50 84 GLN A CA 1
ATOM 627 C C . GLN A 1 84 ? -18.167 1.722 25.134 1.00 94.50 84 GLN A C 1
ATOM 629 O O . GLN A 1 84 ? -18.762 1.417 26.162 1.00 94.50 84 GLN A O 1
ATOM 634 N N . SER A 1 85 ? -17.833 2.986 24.868 1.00 94.00 85 SER A N 1
ATOM 635 C CA . SER A 1 85 ? -18.183 4.106 25.755 1.00 94.00 85 SER A CA 1
ATOM 636 C C . SER A 1 85 ? -19.589 4.673 25.525 1.00 94.00 85 SER A C 1
ATOM 638 O O . SER A 1 85 ? -19.990 5.580 26.250 1.00 94.00 85 SER A O 1
ATOM 640 N N . GLY A 1 86 ? -20.340 4.188 24.528 1.00 92.12 86 GLY A N 1
ATOM 641 C CA . GLY A 1 86 ? -21.632 4.772 24.139 1.00 92.12 86 GLY A CA 1
ATOM 642 C C . GLY A 1 86 ? -21.511 6.137 23.438 1.00 92.12 86 GLY A C 1
ATOM 643 O O . GLY A 1 86 ? -22.497 6.856 23.235 1.00 92.12 86 GLY A O 1
ATOM 644 N N . GLY A 1 87 ? -20.284 6.545 23.094 1.00 92.88 87 GLY A N 1
ATOM 645 C CA . GLY A 1 87 ? -20.014 7.814 22.423 1.00 92.88 87 GLY A CA 1
ATOM 646 C C . GLY A 1 87 ? -20.627 7.857 21.026 1.00 92.88 87 GLY A C 1
ATOM 647 O O . GLY A 1 87 ? -21.041 8.921 20.564 1.00 92.88 87 GLY A O 1
ATOM 648 N N . MET A 1 88 ? -20.746 6.699 20.371 1.00 92.00 88 MET A N 1
ATOM 649 C CA . MET A 1 88 ? -21.310 6.621 19.030 1.00 92.00 88 MET A CA 1
ATOM 650 C C . MET A 1 88 ? -22.821 6.894 19.024 1.00 92.00 88 MET A C 1
ATOM 652 O O . MET A 1 88 ? -23.307 7.657 18.188 1.00 92.00 88 MET A O 1
ATOM 656 N N . GLU A 1 89 ? -23.542 6.356 20.004 1.00 91.62 89 GLU A N 1
ATOM 657 C CA . GLU A 1 89 ? -24.968 6.581 20.250 1.00 91.62 89 GLU A CA 1
ATOM 658 C C . GLU A 1 89 ? -25.246 8.045 20.610 1.00 91.62 89 GLU A C 1
ATOM 660 O O . GLU A 1 89 ? -26.205 8.638 20.119 1.00 91.62 89 GLU A O 1
ATOM 665 N N . THR A 1 90 ? -24.371 8.659 21.412 1.00 90.81 90 THR A N 1
ATOM 666 C CA . THR A 1 90 ? -24.489 10.078 21.791 1.00 90.81 90 THR A CA 1
ATOM 667 C C . THR A 1 90 ? -24.349 10.999 20.573 1.00 90.81 90 THR A C 1
ATOM 669 O O . THR A 1 90 ? -25.130 11.937 20.408 1.00 90.81 90 THR A O 1
ATOM 672 N N . ILE A 1 91 ? -23.389 10.715 19.683 1.00 91.69 91 ILE A N 1
ATOM 673 C CA . ILE A 1 91 ? -23.217 11.455 18.422 1.00 91.69 91 ILE A CA 1
ATOM 674 C C . ILE A 1 91 ? -24.446 11.280 17.520 1.00 91.69 91 ILE A C 1
ATOM 676 O O . ILE A 1 91 ? -24.943 12.260 16.969 1.00 91.69 91 ILE A O 1
ATOM 680 N N . GLN A 1 92 ? -24.962 10.053 17.389 1.00 91.12 92 GLN A N 1
ATOM 681 C CA . GLN A 1 92 ? -26.156 9.777 16.583 1.00 91.12 92 GLN A CA 1
ATOM 682 C C . GLN A 1 92 ? -27.389 10.518 17.107 1.00 91.12 92 GLN A C 1
ATOM 684 O O . GLN A 1 92 ? -28.126 11.093 16.310 1.00 91.12 92 GLN A O 1
ATOM 689 N N . TYR A 1 93 ? -27.587 10.552 18.427 1.00 92.50 93 TYR A N 1
ATOM 690 C CA . TYR A 1 93 ? -28.691 11.280 19.050 1.00 92.50 93 TYR A CA 1
ATOM 691 C C . TYR A 1 93 ? -28.604 12.791 18.784 1.00 92.50 93 TYR A C 1
ATOM 693 O O . TYR A 1 93 ? -29.600 13.415 18.428 1.00 92.50 93 TYR A O 1
ATOM 701 N N . GLY A 1 94 ? -27.404 13.376 18.869 1.00 90.81 94 GLY A N 1
ATOM 702 C CA . GLY A 1 94 ? -27.186 14.796 18.574 1.00 90.81 94 GLY A CA 1
ATOM 703 C C . GLY A 1 94 ? -27.425 15.195 17.111 1.00 90.81 94 GLY A C 1
ATOM 704 O O . GLY A 1 94 ? -27.700 16.360 16.851 1.00 90.81 94 GLY A O 1
ATOM 705 N N . MET A 1 95 ? -27.346 14.253 16.163 1.00 90.62 95 MET A N 1
ATOM 706 C CA . MET A 1 95 ? -27.618 14.496 14.737 1.00 90.62 95 MET A CA 1
ATOM 707 C C . MET A 1 95 ? -29.093 14.318 14.341 1.00 90.62 95 MET A C 1
ATOM 709 O O . MET A 1 95 ? -29.447 14.596 13.197 1.00 90.62 95 MET A O 1
ATOM 713 N N . GLN A 1 96 ? -29.941 13.804 15.237 1.00 85.50 96 GLN A N 1
ATOM 714 C CA . GLN A 1 96 ? -31.372 13.590 14.980 1.00 85.50 96 GLN A CA 1
ATOM 715 C C . GLN A 1 96 ? -32.243 14.819 15.293 1.00 85.50 96 GLN A C 1
ATOM 717 O O . GLN A 1 96 ? -33.434 14.804 14.982 1.00 85.50 96 GLN A O 1
ATOM 722 N N . ASN A 1 97 ? -31.664 15.862 15.893 1.00 57.31 97 ASN A N 1
ATOM 723 C CA . ASN A 1 97 ? -32.300 17.156 16.156 1.00 57.31 97 ASN A CA 1
ATOM 724 C C . ASN A 1 97 ? -31.822 18.221 15.161 1.00 57.31 97 ASN A C 1
ATOM 726 O O . ASN A 1 97 ? -32.520 19.252 15.046 1.00 57.31 97 ASN A O 1
#

pLDDT: mean 91.25, std 5.64, range [57.31, 97.62]

Radius of gyration: 20.31 Å; Cα contacts (8 Å, |Δi|>4): 42; chains: 1; bounding box: 50×29×53 Å

Mean predicted aligned error: 5.69 Å

InterPro domains:
  IPR003804 L-lactate permease [PF02652] (7-96)
  IPR003804 L-lactate permease [PTHR30003] (2-96)